Protein AF-A0A5C7PL57-F1 (afdb_monomer_lite)

Sequence (115 aa):
MSKLLDKIEAVQTGRMKLDEFTPVVVIEDGVAFADVMWEPMHEYRVGVHLGFSGFARTTEEITHLKTQAKRMIIEEVFGEFRKPMYEVRHAIMCGDRGRARDLLDHLFNDMFGVK

Structure (mmCIF, N/CA/C/O backbone):
data_AF-A0A5C7PL57-F1
#
_entry.id   AF-A0A5C7PL57-F1
#
loop_
_atom_site.group_PDB
_atom_site.id
_atom_site.type_symbol
_atom_site.label_atom_id
_atom_site.label_alt_id
_atom_site.label_comp_id
_atom_site.label_asym_id
_atom_site.label_entity_id
_atom_site.label_seq_id
_atom_site.pdbx_PDB_ins_code
_atom_site.Cartn_x
_atom_site.Cartn_y
_atom_site.Cartn_z
_atom_site.occupancy
_atom_site.B_iso_or_equiv
_atom_site.auth_seq_id
_atom_site.auth_comp_id
_atom_site.auth_asym_id
_atom_site.auth_atom_id
_atom_site.pdbx_PDB_model_num
ATOM 1 N N . MET A 1 1 ? 4.892 -7.499 -6.654 1.00 58.56 1 MET A N 1
ATOM 2 C CA . MET A 1 1 ? 3.518 -7.167 -6.210 1.00 58.56 1 MET A CA 1
ATOM 3 C C . MET A 1 1 ? 3.578 -6.607 -4.803 1.00 58.56 1 MET A C 1
ATOM 5 O O . MET A 1 1 ? 4.234 -7.204 -3.954 1.00 58.56 1 MET A O 1
ATOM 9 N N . SER A 1 2 ? 2.966 -5.437 -4.608 1.00 67.56 2 SER A N 1
ATOM 10 C CA . SER A 1 2 ? 2.936 -4.709 -3.335 1.00 67.56 2 SER A CA 1
ATOM 11 C C . SER A 1 2 ? 2.311 -5.526 -2.204 1.00 67.56 2 SER A C 1
ATOM 13 O O . SER A 1 2 ? 1.219 -6.074 -2.368 1.00 67.56 2 SER A O 1
ATOM 15 N N . LYS A 1 3 ? 2.945 -5.530 -1.024 1.00 73.06 3 LYS A N 1
ATOM 16 C CA . LYS A 1 3 ? 2.411 -6.204 0.180 1.00 73.06 3 LYS A CA 1
ATOM 17 C C . LYS A 1 3 ? 1.059 -5.655 0.642 1.00 73.06 3 LYS A C 1
ATOM 19 O O . LYS A 1 3 ? 0.362 -6.313 1.410 1.00 73.06 3 LYS A O 1
ATOM 24 N N . LEU A 1 4 ? 0.706 -4.438 0.228 1.00 74.56 4 LEU A N 1
ATOM 25 C CA . LEU A 1 4 ? -0.594 -3.845 0.528 1.00 74.56 4 LEU A CA 1
ATOM 26 C C . LEU A 1 4 ? -1.719 -4.465 -0.298 1.00 74.56 4 LEU A C 1
ATOM 28 O O . LEU A 1 4 ? -2.828 -4.592 0.215 1.00 74.56 4 LEU A O 1
ATOM 32 N N . LEU A 1 5 ? -1.447 -4.856 -1.546 1.00 72.31 5 LEU A N 1
ATOM 33 C CA . LEU A 1 5 ? -2.452 -5.480 -2.412 1.00 72.31 5 LEU A CA 1
ATOM 34 C C . LEU A 1 5 ? -2.902 -6.830 -1.841 1.00 72.31 5 LEU A C 1
ATOM 36 O O . LEU A 1 5 ? -4.090 -7.138 -1.861 1.00 72.31 5 LEU A O 1
ATOM 40 N N . ASP A 1 6 ? -1.976 -7.572 -1.231 1.00 75.94 6 ASP A N 1
ATOM 41 C CA . ASP A 1 6 ? -2.257 -8.857 -0.578 1.00 75.94 6 ASP A CA 1
ATOM 42 C C . ASP A 1 6 ? -3.118 -8.721 0.696 1.00 75.94 6 ASP A C 1
ATOM 44 O O . ASP A 1 6 ? -3.641 -9.714 1.197 1.00 75.94 6 ASP A O 1
ATOM 48 N N . LYS A 1 7 ? -3.267 -7.502 1.236 1.00 78.81 7 LYS A N 1
ATOM 49 C CA . LYS A 1 7 ? -4.043 -7.197 2.454 1.00 78.81 7 LYS A CA 1
ATOM 50 C C . LYS A 1 7 ? -5.421 -6.597 2.159 1.00 78.81 7 LYS A C 1
ATOM 52 O O . LYS A 1 7 ? -6.065 -6.071 3.069 1.00 78.81 7 LYS A O 1
ATOM 57 N N . ILE A 1 8 ? -5.854 -6.598 0.896 1.00 81.56 8 ILE A N 1
ATOM 58 C CA . ILE A 1 8 ? -7.192 -6.133 0.529 1.00 81.56 8 ILE A CA 1
ATOM 59 C C . ILE A 1 8 ? -8.211 -7.173 0.989 1.00 81.56 8 ILE A C 1
ATOM 61 O O . ILE A 1 8 ? -8.219 -8.308 0.520 1.00 81.56 8 ILE A O 1
ATOM 65 N N . GLU A 1 9 ? -9.105 -6.758 1.880 1.00 85.06 9 GLU A N 1
ATOM 66 C CA . GLU A 1 9 ? -10.156 -7.604 2.435 1.00 85.06 9 GLU A CA 1
ATOM 67 C C . GLU A 1 9 ? -11.533 -6.998 2.152 1.00 85.06 9 GLU A C 1
ATOM 69 O O . GLU A 1 9 ? -11.710 -5.775 2.098 1.00 85.06 9 GLU A O 1
ATOM 74 N N . ALA A 1 10 ? -12.526 -7.868 1.965 1.00 83.88 10 ALA A N 1
ATOM 75 C CA . ALA A 1 10 ? -13.923 -7.483 1.834 1.00 83.88 10 ALA A CA 1
ATOM 76 C C . ALA A 1 10 ? -14.631 -7.664 3.181 1.00 83.88 10 ALA A C 1
ATOM 78 O O . ALA A 1 10 ? -14.749 -8.779 3.686 1.00 83.88 10 ALA A O 1
ATOM 79 N N . VAL A 1 11 ? -15.134 -6.568 3.748 1.00 84.81 11 VAL A N 1
ATOM 80 C CA . VAL A 1 11 ? -15.870 -6.567 5.019 1.00 84.81 11 VAL A CA 1
ATOM 81 C C . VAL A 1 11 ? -17.320 -6.167 4.762 1.00 84.81 11 VAL A C 1
ATOM 83 O O . VAL A 1 11 ? -17.587 -5.071 4.266 1.00 84.81 11 VAL A O 1
ATOM 86 N N . GLN A 1 12 ? -18.271 -7.037 5.107 1.00 82.94 12 GLN A N 1
ATOM 87 C CA . GLN A 1 12 ? -19.702 -6.735 5.003 1.00 82.94 12 GLN A CA 1
ATOM 88 C C . GLN A 1 12 ? -20.072 -5.618 5.992 1.00 82.94 12 GLN A C 1
ATOM 90 O O . GLN A 1 12 ? -19.771 -5.708 7.182 1.00 82.94 12 GLN A O 1
ATOM 95 N N . THR A 1 13 ? -20.723 -4.551 5.521 1.00 80.62 13 THR A N 1
ATOM 96 C CA . THR A 1 13 ? -20.995 -3.347 6.337 1.00 80.62 13 THR A CA 1
ATOM 97 C C . THR A 1 13 ? -22.290 -3.440 7.153 1.00 80.62 13 THR A C 1
ATOM 99 O O . THR A 1 13 ? -22.648 -2.495 7.856 1.00 80.62 13 THR A O 1
ATOM 102 N N . GLY A 1 14 ? -23.016 -4.557 7.035 1.00 78.62 14 GLY A N 1
ATOM 103 C CA . GLY A 1 14 ? -24.342 -4.763 7.626 1.00 78.62 14 GLY A CA 1
ATOM 104 C C . GLY A 1 14 ? -25.472 -4.009 6.913 1.00 78.62 14 GLY A C 1
ATOM 105 O O . GLY A 1 14 ? -26.633 -4.161 7.284 1.00 78.62 14 GLY A O 1
ATOM 106 N N . ARG A 1 15 ? -25.161 -3.210 5.886 1.00 79.56 15 ARG A N 1
ATOM 107 C CA . ARG A 1 15 ? -26.157 -2.507 5.072 1.00 79.56 15 ARG A CA 1
ATOM 108 C C . ARG A 1 15 ? -26.667 -3.412 3.957 1.00 79.56 15 ARG A C 1
ATOM 110 O O . ARG A 1 15 ? -25.922 -4.211 3.387 1.00 79.56 15 ARG A O 1
ATOM 117 N N . MET A 1 16 ? -27.951 -3.269 3.660 1.00 84.81 16 MET A N 1
ATOM 118 C CA . MET A 1 16 ? -28.652 -4.041 2.645 1.00 84.81 16 MET A CA 1
ATOM 119 C C . MET A 1 16 ? -29.469 -3.088 1.781 1.00 84.81 16 MET A C 1
ATOM 121 O O . MET A 1 16 ? -30.121 -2.182 2.305 1.00 84.81 16 MET A O 1
ATOM 125 N N . LYS A 1 17 ? -29.433 -3.297 0.468 1.00 86.75 17 LYS A N 1
ATOM 126 C CA . LYS A 1 17 ? -30.321 -2.647 -0.493 1.00 86.75 17 LYS A CA 1
ATOM 127 C C . LYS A 1 17 ? -31.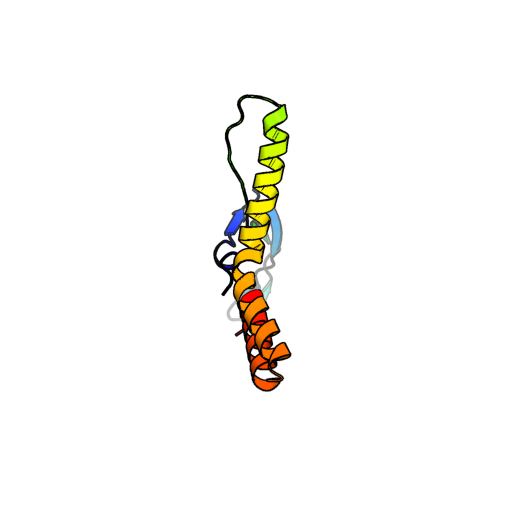142 -3.732 -1.184 1.00 86.75 17 LYS A C 1
ATOM 129 O O . LYS A 1 17 ? -30.638 -4.823 -1.406 1.00 86.75 17 LYS A O 1
ATOM 134 N N . LEU A 1 18 ? -32.400 -3.440 -1.487 1.00 81.38 18 LEU A N 1
ATOM 135 C CA . LEU A 1 18 ? -33.209 -4.297 -2.345 1.00 81.38 18 LEU A CA 1
ATOM 136 C C . LEU A 1 18 ? -32.961 -3.886 -3.794 1.00 81.38 18 LEU A C 1
ATOM 138 O O . LEU A 1 18 ? -33.021 -2.691 -4.103 1.00 81.38 18 LEU A O 1
ATOM 142 N N . ASP A 1 19 ? -32.643 -4.858 -4.640 1.00 81.75 19 ASP A N 1
ATOM 143 C CA . ASP A 1 19 ? -32.504 -4.651 -6.078 1.00 81.75 19 ASP A CA 1
ATOM 144 C C . ASP A 1 19 ? -33.715 -5.244 -6.796 1.00 81.75 19 ASP A C 1
ATOM 146 O O . ASP A 1 19 ? -34.179 -6.336 -6.447 1.00 81.75 19 ASP A O 1
ATOM 150 N N . GLU A 1 20 ? -34.261 -4.486 -7.746 1.00 78.50 20 GLU A N 1
ATOM 151 C CA . GLU A 1 20 ? -35.374 -4.949 -8.573 1.00 78.50 20 GLU A CA 1
ATOM 152 C C . GLU A 1 20 ? -34.829 -5.927 -9.605 1.00 78.50 20 GLU A C 1
ATOM 154 O O . GLU A 1 20 ? -34.015 -5.569 -10.458 1.00 78.50 20 GLU A O 1
ATOM 159 N N . PHE A 1 21 ? -35.311 -7.162 -9.558 1.00 76.19 21 PHE A N 1
ATOM 160 C CA . PHE A 1 21 ? -34.980 -8.178 -10.538 1.00 76.19 21 PHE A CA 1
ATOM 161 C C . PHE A 1 21 ? -36.260 -8.734 -11.154 1.00 76.19 21 PHE A C 1
ATOM 163 O O . PHE A 1 21 ? -37.205 -9.107 -10.463 1.00 76.19 21 PHE A O 1
ATOM 170 N N . THR A 1 22 ? -36.299 -8.793 -12.484 1.00 71.75 22 THR A N 1
ATOM 171 C CA . THR A 1 22 ? -37.416 -9.403 -13.215 1.00 71.75 22 THR A CA 1
ATOM 172 C C . THR A 1 22 ? -36.930 -10.715 -13.830 1.00 71.75 22 THR A C 1
ATOM 174 O O . THR A 1 22 ? -36.238 -10.677 -14.852 1.00 71.75 22 THR A O 1
ATOM 177 N N . PRO A 1 23 ? -37.234 -11.880 -13.226 1.00 65.19 23 PRO A N 1
ATOM 178 C CA . PRO A 1 23 ? -36.845 -13.158 -13.799 1.00 65.19 23 PRO A CA 1
ATOM 179 C C . PRO A 1 23 ? -37.572 -13.389 -15.125 1.00 65.19 23 PRO A C 1
ATOM 181 O O . PRO A 1 23 ? -38.796 -13.281 -15.220 1.00 65.19 23 PRO A O 1
ATOM 184 N N . VAL A 1 24 ? -36.808 -13.749 -16.155 1.00 66.81 24 VAL A N 1
ATOM 185 C CA . VAL A 1 24 ? -37.362 -14.190 -17.437 1.00 66.81 24 VAL A CA 1
ATOM 186 C C . VAL A 1 24 ? -37.586 -15.694 -17.361 1.00 66.81 24 VAL A C 1
ATOM 188 O O . VAL A 1 24 ? -36.629 -16.456 -17.213 1.00 66.81 24 VAL A O 1
ATOM 191 N N . VAL A 1 25 ? -38.842 -16.126 -17.471 1.00 65.06 25 VAL A N 1
ATOM 192 C CA . VAL A 1 25 ? -39.196 -17.547 -17.518 1.00 65.06 25 VAL A CA 1
ATOM 193 C C . VAL A 1 25 ? -39.508 -17.907 -18.968 1.00 65.06 25 VAL A C 1
ATOM 195 O O . VAL A 1 25 ? -40.449 -17.392 -19.572 1.00 65.06 25 VAL A O 1
ATOM 198 N N . VAL A 1 26 ? -38.694 -18.786 -19.550 1.00 61.69 26 VAL A N 1
ATOM 199 C CA . VAL A 1 26 ? -38.929 -19.310 -20.900 1.00 61.69 26 VAL A CA 1
ATOM 200 C C . VAL A 1 26 ? -39.772 -20.573 -20.777 1.00 61.69 26 VAL A C 1
ATOM 202 O O . VAL A 1 26 ? -39.362 -21.525 -20.114 1.00 61.69 26 VAL A O 1
ATOM 205 N N . ILE A 1 27 ? -40.949 -20.570 -21.397 1.00 67.06 27 ILE A N 1
ATOM 206 C CA . ILE A 1 27 ? -41.835 -21.733 -21.504 1.00 67.06 27 ILE A CA 1
ATOM 207 C C . ILE A 1 27 ? -41.742 -22.230 -22.957 1.00 67.06 27 ILE A C 1
ATOM 209 O O . ILE A 1 27 ? -41.502 -21.425 -23.854 1.00 67.06 27 ILE A O 1
ATOM 213 N N . GLU A 1 28 ? -41.891 -23.537 -23.204 1.00 60.81 28 GLU A N 1
ATOM 214 C CA . GLU A 1 28 ? -41.650 -24.172 -24.520 1.00 60.81 28 GLU A CA 1
ATOM 215 C C . GLU A 1 28 ? -42.352 -23.486 -25.717 1.00 60.81 28 GLU A C 1
ATOM 217 O O . GLU A 1 28 ? -41.821 -23.549 -26.821 1.00 60.81 28 GLU A O 1
ATOM 222 N N . ASP A 1 29 ? -43.450 -22.747 -25.497 1.00 62.47 29 ASP A N 1
ATOM 223 C CA . ASP A 1 29 ? -44.212 -22.025 -26.533 1.00 62.47 29 ASP A CA 1
ATOM 224 C C . ASP A 1 29 ? -44.169 -20.477 -26.425 1.00 62.47 29 ASP A C 1
ATOM 226 O O . ASP A 1 29 ? -44.943 -19.781 -27.090 1.00 62.47 29 ASP A O 1
ATOM 230 N N . GLY A 1 30 ? -43.284 -19.888 -25.608 1.00 60.00 30 GLY A N 1
ATOM 231 C CA . GLY A 1 30 ? -43.140 -18.426 -25.521 1.00 60.00 30 GLY A CA 1
ATOM 232 C C . GLY A 1 30 ? -42.355 -17.899 -24.313 1.00 60.00 30 GLY A C 1
ATOM 233 O O . GLY A 1 30 ? -42.081 -18.610 -23.348 1.00 60.00 30 GLY A O 1
ATOM 234 N N . VAL A 1 31 ? -41.996 -16.610 -24.348 1.00 60.28 31 VAL A N 1
ATOM 235 C CA . VAL A 1 31 ? -41.346 -15.919 -23.219 1.00 60.28 31 VAL A CA 1
ATOM 236 C C . VAL A 1 31 ? -42.418 -15.303 -22.321 1.00 60.28 31 VAL A C 1
ATOM 238 O O . VAL A 1 31 ? -43.175 -14.444 -22.775 1.00 60.28 31 VAL A O 1
ATOM 241 N N . ALA A 1 32 ? -42.465 -15.711 -21.053 1.00 60.00 32 ALA A N 1
ATOM 242 C CA . ALA A 1 32 ? -43.296 -15.083 -20.032 1.00 60.00 32 ALA A CA 1
ATOM 243 C C . ALA A 1 32 ? -42.410 -14.255 -19.085 1.00 60.00 32 ALA A C 1
ATOM 245 O O . ALA A 1 32 ? -41.430 -14.751 -18.527 1.00 60.00 32 ALA A O 1
ATOM 246 N N . PHE A 1 33 ? -42.752 -12.980 -18.896 1.00 60.22 33 PHE A N 1
ATOM 247 C CA . PHE A 1 33 ? -42.144 -12.148 -17.856 1.00 60.22 33 PHE A CA 1
ATOM 248 C C . PHE A 1 33 ? -42.898 -12.392 -16.544 1.00 60.22 33 PHE A C 1
ATOM 250 O O . PHE A 1 33 ? -44.123 -12.264 -16.515 1.00 60.22 33 PHE A O 1
ATOM 257 N N . ALA A 1 34 ? -42.188 -12.792 -15.487 1.00 64.12 34 ALA A N 1
ATOM 258 C CA . ALA A 1 34 ? -42.762 -12.937 -14.148 1.00 64.12 34 ALA A CA 1
ATOM 259 C C . ALA A 1 34 ? -42.831 -11.579 -13.416 1.00 64.12 34 ALA A C 1
ATOM 261 O O . ALA A 1 34 ? -42.226 -10.604 -13.863 1.00 64.12 34 ALA A O 1
ATOM 262 N N . ASP A 1 35 ? -43.565 -11.527 -12.296 1.00 68.81 35 ASP A N 1
ATOM 263 C CA . ASP A 1 35 ? -43.653 -10.350 -11.417 1.00 68.81 35 ASP A CA 1
ATOM 264 C C . ASP A 1 35 ? -42.266 -9.846 -10.979 1.00 68.81 35 ASP A C 1
ATOM 266 O O . ASP A 1 35 ? -41.323 -10.627 -10.815 1.00 68.81 35 ASP A O 1
ATOM 270 N N . VAL A 1 36 ? -42.160 -8.530 -10.755 1.00 72.62 36 VAL A N 1
ATOM 271 C CA . VAL A 1 36 ? -40.948 -7.895 -10.216 1.00 72.62 36 VAL A CA 1
ATOM 272 C C . VAL A 1 36 ? -40.648 -8.494 -8.843 1.00 72.62 36 VAL A C 1
ATOM 274 O O . VAL A 1 36 ? -41.428 -8.343 -7.899 1.00 72.62 36 VAL A O 1
ATOM 277 N N . MET A 1 37 ? -39.507 -9.168 -8.736 1.00 75.12 37 MET A N 1
ATOM 278 C CA . MET A 1 37 ? -38.996 -9.710 -7.485 1.00 75.12 37 MET A CA 1
ATOM 279 C C . MET A 1 37 ? -37.928 -8.780 -6.913 1.00 75.12 37 MET A C 1
ATOM 281 O O . MET A 1 37 ? -37.239 -8.062 -7.635 1.00 75.12 37 MET A O 1
ATOM 285 N N . TRP A 1 38 ? -37.800 -8.796 -5.591 1.00 79.25 38 TRP A N 1
ATOM 286 C CA . TRP A 1 38 ? -36.820 -7.997 -4.869 1.00 79.25 38 TRP A CA 1
ATOM 287 C C . TRP A 1 38 ? -35.810 -8.922 -4.213 1.00 79.25 38 TRP A C 1
ATOM 289 O O . TRP A 1 38 ? -36.179 -9.712 -3.339 1.00 79.25 38 TRP A O 1
ATOM 299 N N . GLU A 1 39 ? -34.544 -8.813 -4.607 1.00 81.88 39 GLU A N 1
ATOM 300 C CA . GLU A 1 39 ? -33.466 -9.593 -4.001 1.00 81.88 39 GLU A CA 1
ATOM 301 C C . GLU A 1 39 ? -32.599 -8.713 -3.087 1.00 81.88 39 GLU A C 1
ATOM 303 O O . GLU A 1 39 ? -32.289 -7.563 -3.422 1.00 81.88 39 GLU A O 1
ATOM 308 N N . PRO A 1 40 ? -32.215 -9.208 -1.895 1.00 82.44 40 PRO A N 1
ATOM 309 C CA . PRO A 1 40 ? -31.349 -8.467 -0.994 1.00 82.44 40 PRO A CA 1
ATOM 310 C C . PRO A 1 40 ? -29.907 -8.454 -1.514 1.00 82.44 40 PRO A C 1
ATOM 312 O O . PRO A 1 40 ? -29.236 -9.481 -1.576 1.00 82.44 40 PRO A O 1
ATOM 315 N N . MET A 1 41 ? -29.391 -7.263 -1.805 1.00 86.25 41 MET A N 1
ATOM 316 C CA . MET A 1 41 ? -27.971 -7.015 -2.036 1.00 86.25 41 MET A CA 1
ATOM 317 C C . MET A 1 41 ? -27.303 -6.504 -0.760 1.00 86.25 41 MET A C 1
ATOM 319 O O . MET A 1 41 ? -27.729 -5.511 -0.163 1.00 86.25 41 MET A O 1
ATOM 323 N N . HIS A 1 42 ? -26.212 -7.151 -0.356 1.00 86.44 42 HIS A N 1
ATOM 324 C CA . HIS A 1 42 ? -25.408 -6.734 0.790 1.00 86.44 42 HIS A CA 1
ATOM 325 C C . HIS A 1 42 ? -24.275 -5.795 0.371 1.00 86.44 42 HIS A C 1
ATOM 327 O O . HIS A 1 42 ? -23.570 -6.047 -0.605 1.00 86.44 42 HIS A O 1
ATOM 333 N N . GLU A 1 43 ? -24.065 -4.723 1.135 1.00 85.19 43 GLU A N 1
ATOM 334 C CA . GLU A 1 43 ? -22.940 -3.814 0.917 1.00 85.19 43 GLU A CA 1
ATOM 335 C C . GLU A 1 43 ? -21.664 -4.389 1.554 1.00 85.19 43 GLU A C 1
ATOM 337 O O . GLU A 1 43 ? -21.618 -4.707 2.747 1.00 85.19 43 GLU A O 1
ATOM 342 N N . TYR A 1 44 ? -20.604 -4.472 0.752 1.00 85.44 44 TYR A N 1
ATOM 343 C CA . TYR A 1 44 ? -19.257 -4.823 1.191 1.00 85.44 44 TYR A CA 1
ATOM 344 C C . TYR A 1 44 ? -18.338 -3.617 1.026 1.00 85.44 44 TYR A C 1
ATOM 346 O O . TYR A 1 44 ? -18.351 -2.939 -0.001 1.00 85.44 44 TYR A O 1
ATOM 354 N N . ARG A 1 45 ? -17.497 -3.368 2.027 1.00 83.69 45 ARG A N 1
ATOM 355 C CA . ARG A 1 45 ? -16.373 -2.443 1.919 1.00 83.69 45 ARG A CA 1
ATOM 356 C C . ARG A 1 45 ? -15.131 -3.247 1.559 1.00 83.69 45 ARG A C 1
ATOM 358 O O . ARG A 1 45 ? -14.715 -4.097 2.338 1.00 83.69 45 ARG A O 1
ATOM 365 N N . VAL A 1 46 ? -14.543 -2.951 0.406 1.00 84.25 46 VAL A N 1
ATOM 366 C CA . VAL A 1 46 ? -13.300 -3.572 -0.065 1.00 84.25 46 VAL A CA 1
ATOM 367 C C . VAL A 1 46 ? -12.157 -2.583 0.138 1.00 84.25 46 VAL A C 1
ATOM 369 O O . VAL A 1 46 ? -12.228 -1.454 -0.350 1.00 84.25 46 VAL A O 1
ATOM 372 N N . GLY A 1 47 ? -11.128 -2.967 0.891 1.00 83.62 47 GLY A N 1
ATOM 373 C CA . GLY A 1 47 ? -9.980 -2.095 1.146 1.00 83.62 47 GLY A CA 1
ATOM 374 C C . GLY A 1 47 ? -8.953 -2.697 2.101 1.00 83.62 47 GLY A C 1
ATOM 375 O O . GLY A 1 47 ? -9.032 -3.868 2.448 1.00 83.62 47 GLY A O 1
ATOM 376 N N . VAL A 1 48 ? -7.991 -1.876 2.531 1.00 81.75 48 VAL A N 1
ATOM 377 C CA . VAL A 1 48 ? -6.921 -2.262 3.468 1.00 81.75 48 VAL A CA 1
ATOM 378 C C . VAL A 1 48 ? -7.091 -1.500 4.779 1.00 81.75 48 VAL A C 1
ATOM 380 O O . VAL A 1 48 ? -7.291 -0.282 4.770 1.00 81.75 48 VAL A O 1
ATOM 383 N N . HIS A 1 49 ? -6.978 -2.191 5.915 1.00 81.38 49 HIS A N 1
ATOM 384 C CA . HIS A 1 49 ? -6.938 -1.557 7.232 1.00 81.38 49 HIS A CA 1
ATOM 385 C C . HIS A 1 49 ? -5.502 -1.525 7.771 1.00 81.38 49 HIS A C 1
ATOM 387 O O . HIS A 1 49 ? -4.891 -2.565 8.000 1.00 81.38 49 HIS A O 1
ATOM 393 N N . LEU A 1 50 ? -4.961 -0.322 7.987 1.00 81.88 50 LEU A N 1
ATOM 394 C CA . LEU A 1 50 ? -3.644 -0.122 8.595 1.00 81.88 50 LEU A CA 1
ATOM 395 C C . LEU A 1 50 ? -3.817 0.435 10.006 1.00 81.88 50 LEU A C 1
ATOM 397 O O . LEU A 1 50 ? -4.349 1.529 10.192 1.00 81.88 50 LEU A O 1
ATOM 401 N N . GLY A 1 51 ? -3.354 -0.325 10.995 1.00 80.44 51 GLY A N 1
ATOM 402 C CA . GLY A 1 51 ? -3.423 0.033 12.407 1.00 80.44 51 GLY A CA 1
ATOM 403 C C . GLY A 1 51 ? -2.052 -0.025 13.071 1.00 80.44 51 GLY A C 1
ATOM 404 O O . GLY A 1 51 ? -1.180 -0.792 12.672 1.00 80.44 51 GLY A O 1
ATOM 405 N N . PHE A 1 52 ? -1.874 0.788 14.109 1.00 85.81 52 PHE A N 1
ATOM 406 C CA . PHE A 1 52 ? -0.722 0.737 15.002 1.00 85.81 52 PHE A CA 1
ATOM 407 C C .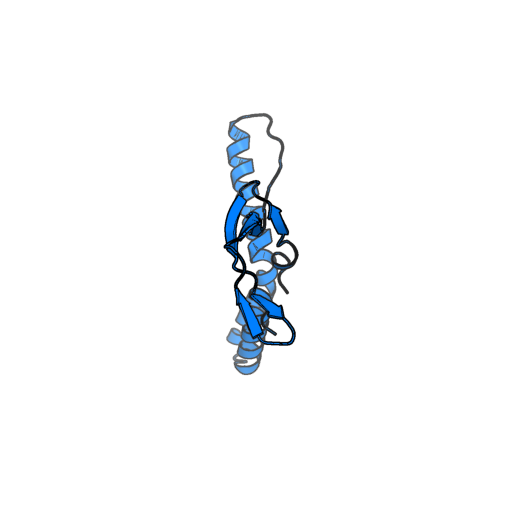 PHE A 1 52 ? -1.222 0.637 16.443 1.00 85.81 52 PHE A C 1
ATOM 409 O O . PHE A 1 52 ? -2.145 1.355 16.834 1.00 85.81 52 PHE A O 1
ATOM 416 N N . SER A 1 53 ? -0.596 -0.227 17.237 1.00 86.12 53 SER A N 1
ATOM 417 C CA . SER A 1 53 ? -0.891 -0.394 18.660 1.00 86.12 53 SER A CA 1
ATOM 418 C C . SER A 1 53 ? 0.380 -0.187 19.474 1.00 86.12 53 SER A C 1
ATOM 420 O O . SER A 1 53 ? 1.446 -0.677 19.112 1.00 86.12 53 SER A O 1
ATOM 422 N N . GLY A 1 54 ? 0.263 0.536 20.584 1.00 85.56 54 GLY A N 1
ATOM 423 C CA . GLY A 1 54 ? 1.370 0.816 21.490 1.00 85.56 54 GLY A CA 1
ATOM 424 C C . GLY A 1 54 ? 0.861 1.175 22.880 1.00 85.56 54 GLY A C 1
ATOM 425 O O . GLY A 1 54 ? -0.319 1.477 23.060 1.00 85.56 54 GLY A O 1
ATOM 426 N N . PHE A 1 55 ? 1.756 1.133 23.862 1.00 88.38 55 PHE A N 1
ATOM 427 C CA . PHE A 1 55 ? 1.446 1.432 25.257 1.00 88.38 55 PHE A CA 1
ATOM 428 C C . PHE A 1 55 ? 1.999 2.807 25.634 1.00 88.38 55 PHE A C 1
ATOM 430 O O . PHE A 1 55 ? 3.128 3.133 25.274 1.00 88.38 55 PHE A O 1
ATOM 437 N N . ALA A 1 56 ? 1.216 3.590 26.374 1.00 91.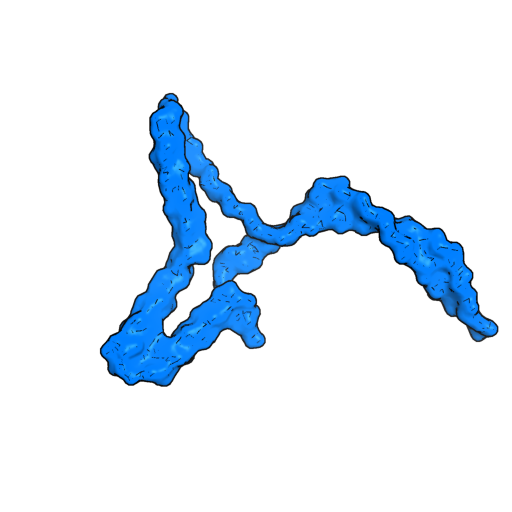12 56 ALA A N 1
ATOM 438 C CA . ALA A 1 56 ? 1.636 4.855 26.971 1.00 91.12 56 ALA A CA 1
ATOM 439 C C . ALA A 1 56 ? 1.270 4.866 28.457 1.00 91.12 56 ALA A C 1
ATOM 441 O O . ALA A 1 56 ? 0.204 4.384 28.846 1.00 91.12 56 ALA A O 1
ATOM 442 N N . ARG A 1 57 ? 2.165 5.412 29.277 1.00 90.25 57 ARG A N 1
ATOM 443 C CA . ARG A 1 57 ? 1.986 5.634 30.717 1.00 90.25 57 ARG A CA 1
ATOM 444 C C . ARG A 1 57 ? 1.412 7.016 31.005 1.00 90.25 57 ARG A C 1
ATOM 446 O O . ARG A 1 57 ? 0.724 7.179 32.008 1.00 90.25 57 ARG A O 1
ATOM 453 N N . THR A 1 58 ? 1.677 7.995 30.140 1.00 90.69 58 THR A N 1
ATOM 454 C CA . THR A 1 58 ? 1.162 9.365 30.272 1.00 90.69 58 THR A CA 1
ATOM 455 C C . THR A 1 58 ? 0.541 9.864 28.970 1.00 90.69 58 THR A C 1
ATOM 457 O O . THR A 1 58 ? 0.810 9.364 27.878 1.00 90.69 58 THR A O 1
ATOM 460 N N . THR A 1 59 ? -0.303 10.891 29.069 1.00 86.00 59 THR A N 1
ATOM 461 C CA . THR A 1 59 ? -0.968 11.505 27.911 1.00 86.00 59 THR A CA 1
ATOM 462 C C . THR A 1 59 ? 0.023 12.201 26.969 1.00 86.00 59 THR A C 1
ATOM 464 O O . THR A 1 59 ? -0.221 12.294 25.769 1.00 86.00 59 THR A O 1
ATOM 467 N N . GLU A 1 60 ? 1.164 12.661 27.485 1.00 86.00 60 GLU A N 1
ATOM 468 C CA . GLU A 1 60 ? 2.236 13.299 26.707 1.00 86.00 60 GLU A CA 1
ATOM 469 C C . GLU A 1 60 ? 2.919 12.298 25.758 1.00 86.00 60 GLU A C 1
ATOM 471 O O . GLU A 1 60 ? 3.187 12.621 24.596 1.00 86.00 60 GLU A O 1
ATOM 476 N N . GLU A 1 61 ? 3.096 11.047 26.201 1.00 89.06 61 GLU A N 1
ATOM 477 C CA . GLU A 1 61 ? 3.654 9.948 25.398 1.00 89.06 61 GLU A CA 1
ATOM 478 C C . GLU A 1 61 ? 2.761 9.572 24.202 1.00 89.06 61 GLU A C 1
ATOM 480 O O . GLU A 1 61 ? 3.257 9.077 23.186 1.00 89.06 61 GLU A O 1
ATOM 485 N N . ILE A 1 62 ? 1.459 9.885 24.248 1.00 90.12 62 ILE A N 1
ATOM 486 C CA . ILE A 1 62 ? 0.535 9.660 23.121 1.00 90.12 62 ILE A CA 1
ATOM 487 C C . ILE A 1 62 ? 0.974 10.456 21.887 1.00 90.12 62 ILE A C 1
ATOM 489 O O . ILE A 1 62 ? 0.839 9.979 20.759 1.00 90.12 62 ILE A O 1
ATOM 493 N N . THR A 1 63 ? 1.529 11.657 22.064 1.00 88.56 63 THR A N 1
ATOM 494 C CA . THR A 1 63 ? 2.025 12.469 20.937 1.00 88.56 63 THR A CA 1
ATOM 495 C C . THR A 1 63 ? 3.214 11.791 20.254 1.00 88.56 63 THR A C 1
ATOM 497 O O . THR A 1 63 ? 3.319 11.784 19.021 1.00 88.56 63 THR A O 1
ATOM 500 N N . HIS A 1 64 ? 4.077 11.151 21.045 1.00 88.19 64 HIS A N 1
ATOM 501 C CA . HIS A 1 64 ? 5.182 10.354 20.528 1.00 88.19 64 HIS A CA 1
ATOM 502 C C . HIS A 1 64 ? 4.676 9.102 19.799 1.00 88.19 64 HIS A C 1
ATOM 504 O O . HIS A 1 64 ? 5.070 8.869 18.655 1.00 88.19 64 HIS A O 1
ATOM 510 N N . LEU A 1 65 ? 3.723 8.368 20.387 1.00 90.50 65 LEU A N 1
ATOM 511 C CA . LEU A 1 65 ? 3.088 7.212 19.743 1.00 90.50 65 LEU A CA 1
ATOM 512 C C . LEU A 1 65 ? 2.406 7.583 18.425 1.00 90.50 65 LEU A C 1
ATOM 514 O O . LEU A 1 65 ? 2.558 6.868 17.441 1.00 90.50 65 LEU A O 1
ATOM 518 N N . LYS A 1 66 ? 1.715 8.727 18.351 1.00 89.44 66 LYS A N 1
ATOM 519 C CA . LYS A 1 66 ? 1.133 9.223 17.091 1.00 89.44 66 LYS A CA 1
ATOM 520 C C . LYS A 1 66 ? 2.198 9.454 16.021 1.00 89.44 66 LYS A C 1
ATOM 522 O O . LYS A 1 66 ? 1.962 9.180 14.847 1.00 89.44 66 LYS A O 1
ATOM 527 N N . 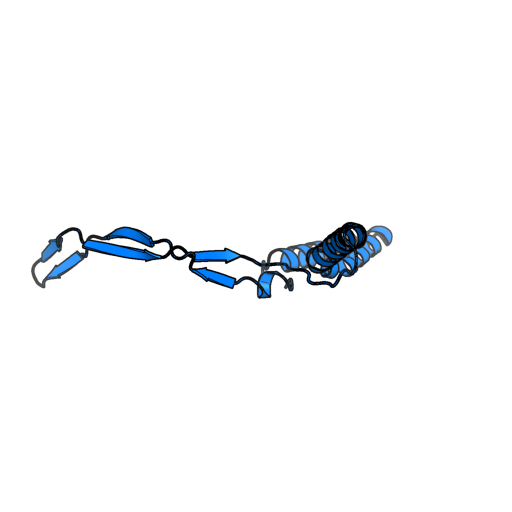THR A 1 67 ? 3.363 9.962 16.409 1.00 90.31 67 THR A N 1
ATOM 528 C CA . THR A 1 67 ? 4.473 10.207 15.479 1.00 90.31 67 THR A CA 1
ATOM 529 C C . THR A 1 67 ? 5.082 8.893 14.990 1.00 90.31 67 THR A C 1
ATOM 531 O O . THR A 1 67 ? 5.317 8.735 13.791 1.00 90.31 67 THR A O 1
ATOM 534 N N . GLN A 1 68 ? 5.265 7.922 15.887 1.00 89.19 68 GLN A N 1
ATOM 535 C CA . GLN A 1 68 ? 5.715 6.576 15.530 1.00 89.19 68 GLN A CA 1
ATOM 536 C C . GLN A 1 68 ? 4.711 5.859 14.622 1.00 89.19 68 GLN A C 1
ATOM 538 O O . GLN A 1 68 ? 5.107 5.334 13.584 1.00 89.19 68 GLN A O 1
ATOM 543 N N . ALA A 1 69 ? 3.416 5.924 14.945 1.00 89.25 69 ALA A N 1
ATOM 544 C CA . ALA A 1 69 ? 2.342 5.358 14.136 1.00 89.25 69 ALA A CA 1
ATOM 545 C C . ALA A 1 69 ? 2.367 5.909 12.706 1.00 89.25 69 ALA A C 1
ATOM 547 O O . ALA A 1 69 ? 2.352 5.140 11.749 1.00 89.25 69 ALA A O 1
ATOM 548 N N . LYS A 1 70 ? 2.486 7.238 12.546 1.00 88.25 70 LYS A N 1
ATOM 549 C CA . LYS A 1 70 ? 2.620 7.873 11.224 1.00 88.25 70 LYS A CA 1
ATOM 550 C C . LYS A 1 70 ? 3.806 7.311 10.451 1.00 88.25 70 LYS A C 1
ATOM 552 O O . LYS A 1 70 ? 3.658 6.958 9.286 1.00 88.25 70 LYS A O 1
ATOM 557 N N . ARG A 1 71 ? 4.974 7.216 11.093 1.00 88.00 71 ARG A N 1
ATOM 558 C CA . ARG A 1 71 ? 6.177 6.678 10.454 1.00 88.00 71 ARG A CA 1
ATOM 559 C C . ARG A 1 71 ? 5.982 5.223 10.033 1.00 88.00 71 ARG A C 1
ATOM 561 O O . ARG A 1 71 ? 6.312 4.897 8.902 1.00 88.00 71 ARG A O 1
ATOM 568 N N . MET A 1 72 ? 5.428 4.381 10.901 1.00 86.50 72 MET A N 1
ATOM 569 C CA . MET A 1 72 ? 5.203 2.966 10.597 1.00 86.50 72 MET A CA 1
ATOM 570 C C . MET A 1 72 ? 4.197 2.771 9.469 1.00 86.50 72 MET A C 1
ATOM 572 O O . MET A 1 72 ? 4.456 1.978 8.576 1.00 86.50 72 MET A O 1
ATOM 576 N N . ILE A 1 73 ? 3.102 3.533 9.455 1.00 86.44 73 ILE A N 1
ATOM 577 C CA . ILE A 1 73 ? 2.125 3.485 8.360 1.00 86.44 73 ILE A CA 1
ATOM 578 C C . ILE A 1 73 ? 2.787 3.907 7.043 1.00 86.44 73 ILE A C 1
ATOM 580 O O . ILE A 1 73 ? 2.623 3.235 6.033 1.00 86.44 73 ILE A O 1
ATOM 584 N N . ILE A 1 74 ? 3.580 4.983 7.044 1.00 85.50 74 ILE A N 1
ATOM 585 C CA . ILE A 1 74 ? 4.306 5.430 5.846 1.00 85.50 74 ILE A CA 1
ATOM 586 C C . ILE A 1 74 ? 5.323 4.377 5.389 1.00 85.50 74 ILE A C 1
ATOM 588 O O . ILE A 1 74 ? 5.467 4.159 4.190 1.00 85.50 74 ILE A O 1
ATOM 592 N N . GLU A 1 75 ? 6.037 3.724 6.308 1.00 86.00 75 GLU A N 1
ATOM 593 C CA . GLU A 1 75 ? 6.972 2.652 5.951 1.00 86.00 75 GLU A CA 1
ATOM 594 C C . GLU A 1 75 ? 6.264 1.396 5.448 1.00 86.00 75 GLU A C 1
ATOM 596 O O . GLU A 1 75 ? 6.761 0.775 4.516 1.00 86.00 75 GLU A O 1
ATOM 601 N N . GLU A 1 76 ? 5.097 1.054 5.982 1.00 84.00 76 GLU A N 1
ATOM 602 C CA . GLU A 1 76 ? 4.301 -0.061 5.470 1.00 84.00 76 GLU A CA 1
ATOM 603 C C . GLU A 1 76 ? 3.781 0.234 4.055 1.00 84.00 76 GLU A C 1
ATOM 605 O O . GLU A 1 76 ? 3.782 -0.651 3.206 1.00 84.00 76 GLU A O 1
ATOM 610 N N . VAL A 1 77 ? 3.390 1.486 3.776 1.00 82.62 77 VAL A N 1
ATOM 611 C CA . VAL A 1 77 ? 2.854 1.884 2.465 1.00 82.62 77 VAL A CA 1
ATOM 612 C C . VAL A 1 77 ? 3.944 2.082 1.416 1.00 82.62 77 VAL A C 1
ATOM 614 O O . VAL A 1 77 ? 3.770 1.690 0.268 1.00 82.62 77 VAL A O 1
ATOM 617 N N . PHE A 1 78 ? 5.061 2.712 1.783 1.00 81.56 78 PHE A N 1
ATOM 618 C CA . PHE A 1 78 ? 6.076 3.156 0.820 1.00 81.56 78 PHE A CA 1
ATOM 619 C C . PHE A 1 78 ? 7.447 2.502 0.997 1.00 81.56 78 PHE A C 1
ATOM 621 O O . PHE A 1 78 ? 8.345 2.713 0.178 1.00 81.56 78 PHE A O 1
ATOM 628 N N . GLY A 1 79 ? 7.659 1.741 2.071 1.00 83.88 79 GLY A N 1
ATOM 629 C CA . GLY A 1 79 ? 8.965 1.179 2.413 1.00 83.88 79 GLY A CA 1
ATOM 630 C C . GLY A 1 79 ? 9.498 0.223 1.351 1.00 83.88 79 GLY A C 1
ATOM 631 O O . GLY A 1 79 ? 10.692 0.260 1.050 1.00 83.88 79 GLY A O 1
ATOM 632 N N . GLU A 1 80 ? 8.619 -0.565 0.731 1.00 83.38 80 GLU A N 1
ATOM 633 C CA . GLU A 1 80 ? 8.982 -1.505 -0.335 1.00 83.38 80 GLU A CA 1
ATOM 634 C C . GLU A 1 80 ? 9.533 -0.813 -1.593 1.00 83.38 80 GLU A C 1
ATOM 636 O O . GLU A 1 80 ? 10.407 -1.362 -2.263 1.00 83.38 80 GLU A O 1
ATOM 641 N N . PHE A 1 81 ? 9.134 0.435 -1.857 1.00 84.00 81 PHE A N 1
ATOM 642 C CA . PHE A 1 81 ? 9.584 1.194 -3.028 1.00 84.00 81 PHE A CA 1
ATOM 643 C C . PHE A 1 81 ? 10.919 1.911 -2.818 1.00 84.00 81 PHE A C 1
ATOM 645 O O . PHE A 1 81 ? 11.504 2.404 -3.783 1.00 84.00 81 PHE A O 1
ATOM 652 N N . ARG A 1 82 ? 11.456 1.956 -1.587 1.00 86.38 82 ARG A N 1
ATOM 653 C CA . ARG A 1 82 ? 12.733 2.641 -1.308 1.00 86.38 82 ARG A CA 1
ATOM 654 C C . ARG A 1 82 ? 13.863 2.109 -2.186 1.00 86.38 82 ARG A C 1
ATOM 656 O O . ARG A 1 82 ? 14.550 2.892 -2.835 1.00 86.38 82 ARG A O 1
ATOM 663 N N . LYS A 1 83 ? 14.057 0.787 -2.209 1.00 89.06 83 LYS A N 1
ATOM 664 C CA . LYS A 1 83 ? 15.147 0.150 -2.962 1.00 89.06 83 LYS A CA 1
ATOM 665 C C . LYS A 1 83 ? 14.995 0.350 -4.483 1.00 89.06 83 LYS A C 1
ATOM 667 O O . LYS A 1 83 ? 15.942 0.873 -5.069 1.00 89.06 83 LYS A O 1
ATOM 672 N N . PRO A 1 84 ? 13.837 0.059 -5.106 1.00 88.81 84 PRO A N 1
ATOM 673 C CA . PRO A 1 84 ? 13.610 0.362 -6.520 1.00 88.81 84 PRO A CA 1
ATOM 674 C C . PRO A 1 84 ? 13.879 1.828 -6.886 1.00 88.81 84 PRO A C 1
ATOM 676 O O . PRO A 1 84 ? 14.549 2.107 -7.876 1.00 88.81 84 PRO A O 1
ATOM 679 N N . MET A 1 85 ? 13.449 2.782 -6.053 1.00 89.44 85 MET A N 1
ATOM 680 C CA . MET A 1 85 ? 13.705 4.209 -6.286 1.00 89.44 85 MET A CA 1
ATOM 681 C C . MET A 1 85 ? 15.202 4.554 -6.269 1.00 89.44 85 MET A C 1
ATOM 683 O O . MET A 1 85 ? 15.662 5.370 -7.074 1.00 89.44 85 MET A O 1
ATOM 687 N N . TYR A 1 86 ? 15.983 3.930 -5.381 1.00 92.19 86 TYR A N 1
ATOM 688 C CA . TYR A 1 86 ? 17.442 4.073 -5.386 1.00 92.19 86 TYR A CA 1
ATOM 689 C C . TYR A 1 86 ? 18.077 3.475 -6.644 1.00 92.19 86 TYR A C 1
ATOM 691 O O . TYR A 1 86 ? 18.981 4.088 -7.210 1.00 92.19 86 TYR A O 1
ATOM 699 N N . GLU A 1 87 ? 17.602 2.317 -7.099 1.00 92.19 87 GLU A N 1
ATOM 700 C CA . GLU A 1 87 ? 18.107 1.650 -8.303 1.00 92.19 87 GLU A CA 1
ATOM 701 C C . GLU A 1 87 ? 17.818 2.467 -9.569 1.00 92.19 87 GLU A C 1
ATOM 703 O O . GLU A 1 87 ? 18.722 2.664 -10.385 1.00 92.19 87 GLU A O 1
ATOM 708 N N . VAL A 1 88 ? 16.611 3.032 -9.689 1.00 93.56 88 VAL A N 1
ATOM 709 C CA . VAL A 1 88 ? 16.247 3.961 -10.773 1.00 93.56 88 VAL A CA 1
ATOM 710 C C . VAL A 1 88 ? 17.164 5.183 -10.754 1.00 93.56 88 VAL A C 1
ATOM 712 O O . VAL A 1 88 ? 17.770 5.525 -11.771 1.00 93.56 88 VAL A O 1
ATOM 715 N N . ARG A 1 89 ? 17.328 5.828 -9.589 1.00 92.00 89 ARG A N 1
ATOM 716 C CA . ARG A 1 89 ? 18.216 6.992 -9.451 1.00 92.00 89 ARG A CA 1
ATOM 717 C C . ARG A 1 89 ? 19.649 6.651 -9.855 1.00 92.00 89 ARG A C 1
ATOM 719 O O . ARG A 1 89 ? 20.284 7.445 -10.543 1.00 92.00 89 ARG A O 1
ATOM 726 N N . HIS A 1 90 ? 20.156 5.496 -9.434 1.00 93.94 90 HIS A N 1
ATOM 727 C CA . HIS A 1 90 ? 21.496 5.043 -9.790 1.00 93.94 90 HIS A CA 1
ATOM 728 C C . HIS A 1 90 ? 21.639 4.853 -11.307 1.00 93.94 90 HIS A C 1
ATOM 730 O O . HIS A 1 90 ? 22.580 5.379 -11.894 1.00 93.94 90 HIS A O 1
ATOM 736 N N . ALA A 1 91 ? 20.685 4.178 -11.958 1.00 93.81 91 ALA A N 1
ATOM 737 C CA . ALA A 1 91 ? 20.697 3.979 -13.409 1.00 93.81 91 ALA A CA 1
ATOM 738 C C . ALA A 1 91 ? 20.705 5.312 -14.181 1.00 93.81 91 ALA A C 1
ATOM 740 O O . ALA A 1 91 ? 21.497 5.483 -15.110 1.00 93.81 91 ALA A O 1
ATOM 741 N N . ILE A 1 92 ? 19.908 6.291 -13.733 1.00 93.19 92 ILE A N 1
ATOM 742 C CA . ILE A 1 92 ? 19.893 7.649 -14.301 1.00 93.19 92 ILE A CA 1
ATOM 743 C C . ILE A 1 92 ? 21.263 8.324 -14.152 1.00 93.19 92 ILE A C 1
ATOM 745 O O . ILE A 1 92 ? 21.776 8.887 -15.118 1.00 93.19 92 ILE A O 1
ATOM 749 N N . MET A 1 93 ? 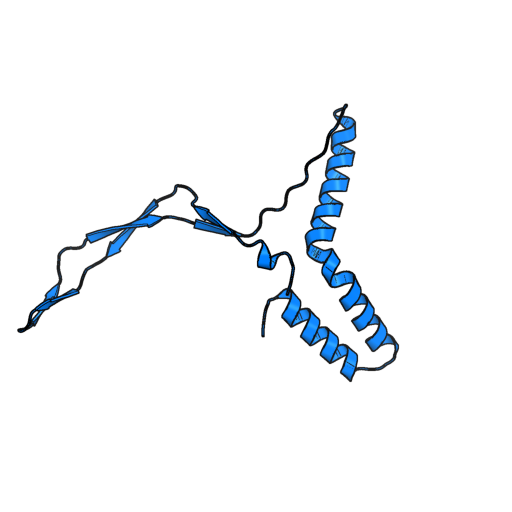21.870 8.261 -12.962 1.00 94.75 93 MET A N 1
ATOM 750 C CA . MET A 1 93 ? 23.176 8.882 -12.692 1.00 94.75 93 MET A CA 1
ATOM 751 C C . MET A 1 93 ? 24.313 8.234 -13.494 1.00 94.75 93 MET A C 1
ATOM 753 O O . MET A 1 93 ? 25.254 8.921 -13.879 1.00 94.75 93 MET A O 1
ATOM 757 N N . CYS A 1 94 ? 24.212 6.938 -13.793 1.00 95.12 94 CYS A N 1
ATOM 758 C CA . CYS A 1 94 ? 25.155 6.226 -14.657 1.00 95.12 94 CYS A CA 1
ATOM 759 C C . CYS A 1 94 ? 24.934 6.478 -16.160 1.00 95.12 94 CYS A C 1
ATOM 761 O O . CYS A 1 94 ? 25.691 5.955 -16.973 1.00 95.12 94 CYS A O 1
ATOM 763 N N . GLY A 1 95 ? 23.910 7.247 -16.547 1.00 93.44 95 GLY A N 1
ATOM 764 C CA . GLY A 1 95 ? 23.574 7.505 -17.950 1.00 93.44 95 GLY A CA 1
ATOM 765 C C . GLY A 1 95 ? 22.925 6.319 -18.675 1.00 93.44 95 GLY A C 1
ATOM 766 O O . GLY A 1 95 ? 22.689 6.398 -19.882 1.00 93.44 95 GLY A O 1
ATOM 767 N N . ASP A 1 96 ? 22.593 5.244 -17.957 1.00 94.06 96 ASP A N 1
ATOM 768 C CA . ASP A 1 96 ? 21.961 4.047 -18.508 1.00 94.06 96 ASP A CA 1
ATOM 769 C C . ASP A 1 96 ? 20.444 4.249 -18.606 1.00 94.06 96 ASP A C 1
ATOM 771 O O . ASP A 1 96 ? 19.653 3.851 -17.745 1.00 94.06 96 ASP A O 1
ATOM 775 N N . ARG A 1 97 ? 20.038 4.939 -19.676 1.00 92.00 97 ARG A N 1
ATOM 776 C CA . ARG A 1 97 ? 18.630 5.272 -19.940 1.00 92.00 97 ARG A CA 1
ATOM 777 C C . ARG A 1 97 ? 17.767 4.038 -20.204 1.00 92.00 97 ARG A C 1
ATOM 779 O O . ARG A 1 97 ? 16.580 4.084 -19.900 1.00 92.00 97 ARG A O 1
ATOM 786 N N . GLY A 1 98 ? 18.347 2.975 -20.766 1.00 93.06 98 GLY A N 1
ATOM 787 C CA . GLY A 1 98 ? 17.637 1.724 -21.037 1.00 93.06 98 GLY A CA 1
ATOM 788 C C . GLY A 1 98 ? 17.235 1.054 -19.731 1.00 93.06 98 GLY A C 1
ATOM 789 O O . GLY A 1 98 ? 16.050 0.910 -19.446 1.00 93.06 98 GLY A O 1
ATOM 790 N N . ARG A 1 99 ? 18.217 0.801 -18.862 1.00 91.81 99 ARG A N 1
ATOM 791 C CA . ARG A 1 99 ? 17.965 0.210 -17.545 1.00 91.81 99 ARG A CA 1
ATOM 792 C C . ARG A 1 99 ? 17.074 1.077 -16.659 1.00 91.81 99 ARG A C 1
ATOM 794 O O . ARG A 1 99 ? 16.249 0.547 -15.922 1.00 91.81 99 ARG A O 1
ATOM 801 N N . ALA A 1 100 ? 17.232 2.401 -16.703 1.00 92.38 100 ALA A N 1
ATOM 802 C CA . ALA A 1 100 ? 16.372 3.308 -15.943 1.00 92.38 100 ALA A CA 1
ATOM 803 C C . ALA A 1 100 ? 14.898 3.188 -16.362 1.00 92.38 100 ALA A C 1
ATOM 805 O O . ALA A 1 100 ? 14.020 3.219 -15.502 1.00 92.38 100 ALA A O 1
ATOM 806 N N . ARG A 1 101 ? 14.635 3.024 -17.665 1.00 92.81 101 ARG A N 1
ATOM 807 C CA . ARG A 1 101 ? 13.288 2.799 -18.193 1.00 92.81 101 ARG A CA 1
ATOM 808 C C . ARG A 1 101 ? 12.729 1.452 -17.738 1.00 92.81 101 ARG A C 1
ATOM 810 O O . ARG A 1 101 ? 11.636 1.429 -17.189 1.00 92.81 101 ARG A O 1
ATOM 817 N N . ASP A 1 102 ? 13.503 0.378 -17.868 1.00 93.31 102 ASP A N 1
ATOM 818 C CA . ASP A 1 102 ? 13.057 -0.964 -17.468 1.00 93.31 102 ASP A CA 1
ATOM 819 C C . ASP A 1 102 ? 12.711 -1.034 -15.970 1.00 93.31 102 ASP A C 1
ATOM 821 O O . ASP A 1 102 ? 11.708 -1.635 -15.580 1.00 93.31 102 ASP A O 1
ATOM 825 N N . LEU A 1 103 ? 13.516 -0.378 -15.123 1.00 92.12 103 LEU A N 1
ATOM 826 C CA . LEU A 1 103 ? 13.268 -0.283 -13.681 1.00 92.12 103 LEU A CA 1
ATOM 827 C C . LEU A 1 103 ? 12.023 0.551 -13.349 1.00 92.12 103 LEU A C 1
ATOM 829 O O . LEU A 1 103 ? 11.321 0.229 -12.392 1.00 92.12 103 LEU A O 1
ATOM 833 N N . LEU A 1 104 ? 11.739 1.608 -14.117 1.00 91.25 104 LEU A N 1
ATOM 834 C CA . LEU A 1 104 ? 10.513 2.397 -13.964 1.00 91.25 104 LEU A CA 1
ATOM 835 C C . LEU A 1 104 ? 9.273 1.587 -14.349 1.00 91.25 104 LEU A C 1
ATOM 837 O O . LEU A 1 104 ? 8.295 1.603 -13.602 1.00 91.25 104 LEU A O 1
ATOM 841 N N . ASP A 1 105 ? 9.329 0.854 -15.460 1.00 90.06 105 ASP A N 1
ATOM 842 C CA . ASP A 1 105 ? 8.222 0.011 -15.918 1.00 90.06 105 ASP A CA 1
ATOM 843 C C . ASP A 1 105 ? 7.956 -1.129 -14.915 1.00 90.06 105 ASP A C 1
ATOM 845 O O . ASP A 1 105 ? 6.809 -1.379 -14.541 1.00 90.06 105 ASP A O 1
ATOM 849 N N . HIS A 1 106 ? 9.010 -1.763 -14.383 1.00 88.50 106 HIS A N 1
ATOM 850 C CA . HIS A 1 106 ? 8.877 -2.749 -13.302 1.00 88.50 106 HIS A CA 1
ATOM 851 C C . HIS A 1 106 ? 8.262 -2.151 -12.033 1.00 88.50 106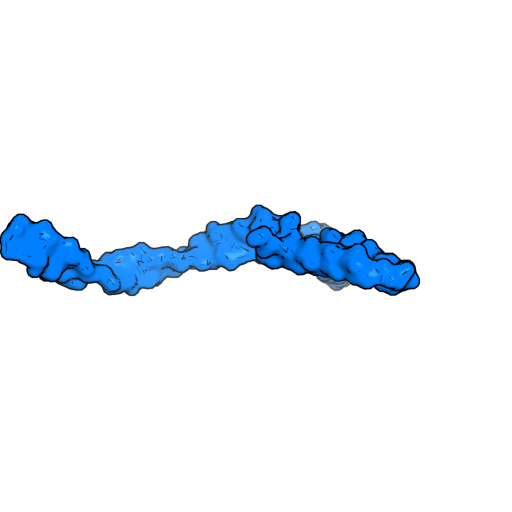 HIS A C 1
ATOM 853 O O . HIS A 1 106 ? 7.344 -2.740 -11.464 1.00 88.50 106 HIS A O 1
ATOM 859 N N . LEU A 1 107 ? 8.734 -0.978 -11.599 1.00 88.62 107 LEU A N 1
ATOM 860 C CA . LEU A 1 107 ? 8.204 -0.299 -10.417 1.00 88.62 107 LEU A CA 1
ATOM 861 C C . LEU A 1 107 ? 6.715 0.033 -10.581 1.00 88.62 107 LEU A C 1
ATOM 863 O O . LEU A 1 107 ? 5.934 -0.180 -9.655 1.00 88.62 107 LEU A O 1
ATOM 867 N N . PHE A 1 108 ? 6.315 0.519 -11.757 1.00 86.38 108 PHE A N 1
ATOM 868 C CA . PHE A 1 108 ? 4.919 0.809 -12.070 1.00 86.38 108 PHE A CA 1
ATOM 869 C C . PHE A 1 108 ? 4.048 -0.452 -11.991 1.00 86.38 108 PHE A C 1
ATOM 871 O O . PHE A 1 108 ? 3.018 -0.459 -11.312 1.00 86.38 108 PHE A O 1
ATOM 878 N N . ASN A 1 109 ? 4.493 -1.538 -12.622 1.00 86.56 109 ASN A N 1
ATOM 879 C CA . ASN A 1 109 ? 3.787 -2.817 -12.604 1.00 86.56 109 ASN A CA 1
ATOM 880 C C . ASN A 1 109 ? 3.642 -3.372 -11.181 1.00 86.56 109 ASN A C 1
ATOM 882 O O . ASN A 1 109 ? 2.573 -3.854 -10.808 1.00 86.56 109 ASN A O 1
ATOM 886 N N . ASP A 1 110 ? 4.679 -3.247 -10.351 1.00 83.38 110 ASP A N 1
ATOM 887 C CA . ASP A 1 110 ? 4.634 -3.685 -8.955 1.00 83.38 110 ASP A CA 1
ATOM 888 C C . ASP A 1 110 ? 3.705 -2.839 -8.074 1.00 83.38 110 ASP A C 1
ATOM 890 O O . ASP A 1 110 ? 3.045 -3.399 -7.191 1.00 83.38 110 ASP A O 1
ATOM 894 N N . MET A 1 111 ? 3.637 -1.524 -8.316 1.00 80.38 111 MET A N 1
ATOM 895 C CA . MET A 1 111 ? 2.754 -0.599 -7.594 1.00 80.38 111 MET A CA 1
ATOM 896 C C . MET A 1 111 ? 1.275 -0.862 -7.878 1.00 80.38 111 MET A C 1
ATOM 898 O O . MET A 1 111 ? 0.455 -0.809 -6.963 1.00 80.38 111 MET A O 1
ATOM 902 N N . PHE A 1 112 ? 0.932 -1.125 -9.139 1.00 81.25 112 PHE A N 1
ATOM 903 C CA . PHE A 1 112 ? -0.461 -1.213 -9.583 1.00 81.25 112 PHE A CA 1
ATOM 904 C C . PHE A 1 112 ? -0.925 -2.639 -9.895 1.00 81.25 112 PHE A C 1
ATOM 906 O O . PHE A 1 112 ? -2.080 -2.835 -10.263 1.00 81.25 112 PHE A O 1
ATOM 913 N N . GLY A 1 113 ? -0.049 -3.637 -9.751 1.00 72.69 113 GLY A N 1
ATOM 914 C CA . GLY A 1 113 ? -0.365 -5.032 -10.063 1.00 72.69 113 GLY A CA 1
ATOM 915 C C . GLY A 1 113 ? -0.661 -5.273 -11.546 1.00 72.69 113 GLY A C 1
ATOM 916 O O . GLY A 1 113 ? -1.344 -6.239 -11.879 1.00 72.69 113 GLY A O 1
ATOM 917 N N . VAL A 1 114 ? -0.180 -4.398 -12.432 1.00 72.94 114 VAL A N 1
ATOM 918 C CA . VAL A 1 114 ? -0.382 -4.506 -13.882 1.00 72.94 114 VAL A CA 1
ATOM 919 C C . VAL A 1 114 ? 0.644 -5.506 -14.422 1.00 72.94 114 VAL A C 1
ATOM 921 O O . VAL A 1 114 ? 1.845 -5.310 -14.245 1.00 72.94 114 VAL A O 1
ATOM 924 N N . LYS A 1 115 ? 0.177 -6.608 -15.017 1.00 58.31 115 LYS A N 1
ATOM 925 C CA . LYS A 1 115 ? 1.002 -7.610 -15.709 1.00 58.31 115 LYS A CA 1
ATOM 926 C C . LYS A 1 115 ? 0.688 -7.617 -17.194 1.00 58.31 115 LYS A C 1
ATOM 928 O O . LYS A 1 115 ? -0.517 -7.531 -17.519 1.00 58.31 115 LYS A O 1
#

pLDDT: mean 82.41, std 9.57, range [58.31, 95.12]

Secondary structure (DSSP, 8-state):
--TTGGG-EEEEEEEEEEEEE--EEEETTEEEEPPPEEEEEEEEEEE---------SSTTHHHHHHHHHHHHHHHHHHGGGHHHHHHHHHHHHTT-HHHHHHHHHHHHHHHHT--

Foldseek 3Di:
DAPQVVQWDKAFPPDKDWDWDWDWDDDPVGIDIDDTDTDIDTDIDTGHDQDDDDDDPDPVCVVVVVVVSVVVVCCSLCVVCPVLVVQLVVCVVVVNPVSNVVSVVVSVCHNVVPD

Radius of gyration: 25.51 Å; chains: 1; bounding box: 69×38×57 Å